Protein AF-A0A971CLR9-F1 (afdb_monomer_lite)

Sequence (47 aa):
MNVADSFSRAVLHYAEKTALIFENESYTYGQMNSLIDNLVIYLARSG

Radius of gyration: 11.55 Å; chains: 1; bounding box: 32×23×24 Å

Structure (mmCIF, N/CA/C/O backbone):
data_AF-A0A971CLR9-F1
#
_entry.id   AF-A0A971CLR9-F1
#
loop_
_atom_site.group_PDB
_atom_site.id
_atom_site.type_symbol
_atom_site.label_atom_id
_atom_site.label_alt_id
_atom_site.label_comp_id
_atom_site.label_asym_id
_atom_site.label_entity_id
_atom_site.label_seq_id
_atom_site.pdbx_PDB_ins_code
_atom_site.Cartn_x
_atom_site.Cartn_y
_atom_site.Cartn_z
_atom_site.occupancy
_atom_site.B_iso_or_equiv
_atom_site.auth_seq_id
_atom_site.auth_comp_id
_atom_site.auth_asym_id
_atom_site.auth_atom_id
_atom_site.pdbx_PDB_model_num
ATOM 1 N N . MET A 1 1 ? 14.901 -9.869 0.272 1.00 62.59 1 MET A N 1
ATOM 2 C CA . MET A 1 1 ? 13.545 -9.447 -0.122 1.00 62.59 1 MET A CA 1
ATOM 3 C C . MET A 1 1 ? 12.871 -8.897 1.119 1.00 62.59 1 MET A C 1
ATOM 5 O O . MET A 1 1 ? 12.664 -9.667 2.050 1.00 62.59 1 MET A O 1
ATOM 9 N N . ASN A 1 2 ? 12.662 -7.585 1.196 1.00 87.62 2 ASN A N 1
ATOM 10 C CA . ASN A 1 2 ? 12.075 -6.941 2.374 1.00 87.62 2 ASN A CA 1
ATOM 11 C C . ASN A 1 2 ? 10.561 -6.705 2.184 1.00 87.62 2 ASN A C 1
ATOM 13 O O . ASN A 1 2 ? 9.968 -7.063 1.158 1.00 87.62 2 ASN A O 1
ATOM 17 N N . VAL A 1 3 ? 9.917 -6.136 3.203 1.00 88.81 3 VAL A N 1
ATOM 18 C CA . VAL A 1 3 ? 8.477 -5.857 3.166 1.00 88.81 3 VAL A CA 1
ATOM 19 C C . VAL A 1 3 ? 8.120 -4.818 2.094 1.00 88.81 3 VAL A C 1
ATOM 21 O O . VAL A 1 3 ? 7.134 -5.008 1.387 1.00 88.81 3 VAL A O 1
ATOM 24 N N . ALA A 1 4 ? 8.958 -3.798 1.885 1.00 89.62 4 ALA A N 1
ATOM 25 C CA . ALA A 1 4 ? 8.754 -2.765 0.868 1.00 89.62 4 ALA A CA 1
ATOM 26 C C . ALA A 1 4 ? 8.731 -3.352 -0.553 1.00 89.62 4 ALA A C 1
ATOM 28 O O . ALA A 1 4 ? 7.789 -3.105 -1.305 1.00 89.62 4 ALA A O 1
ATOM 29 N N . ASP A 1 5 ? 9.678 -4.243 -0.875 1.00 91.38 5 ASP A N 1
ATOM 30 C CA . ASP A 1 5 ? 9.710 -4.954 -2.161 1.00 91.38 5 ASP A 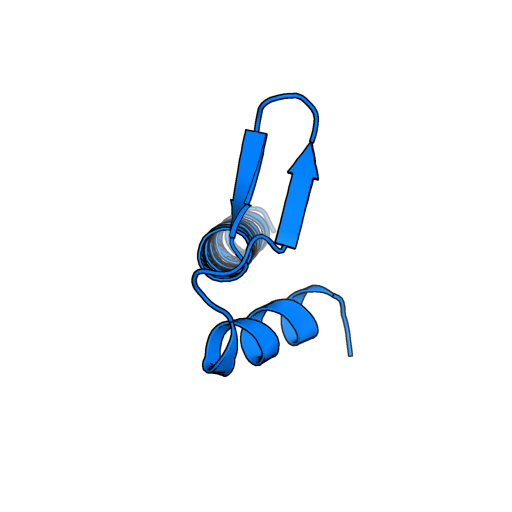CA 1
ATOM 31 C C . ASP A 1 5 ? 8.407 -5.732 -2.412 1.00 91.38 5 ASP A C 1
ATOM 33 O O . ASP A 1 5 ? 7.967 -5.922 -3.548 1.00 91.38 5 ASP A O 1
ATOM 37 N N . SER A 1 6 ? 7.807 -6.253 -1.340 1.00 92.56 6 SER A N 1
ATOM 38 C CA . SER A 1 6 ? 6.586 -7.054 -1.410 1.00 92.56 6 SER A CA 1
ATOM 39 C C . SER A 1 6 ? 5.358 -6.190 -1.692 1.00 92.56 6 SER A C 1
ATOM 41 O O . SER A 1 6 ? 4.524 -6.598 -2.500 1.00 92.56 6 SER A O 1
ATOM 43 N N . PHE A 1 7 ? 5.286 -4.984 -1.121 1.00 91.94 7 PHE A N 1
ATOM 44 C CA . PHE A 1 7 ? 4.242 -4.007 -1.440 1.00 91.94 7 PHE A CA 1
ATOM 45 C C . PHE A 1 7 ? 4.333 -3.524 -2.891 1.00 91.94 7 PHE A C 1
ATOM 47 O O . PHE A 1 7 ? 3.328 -3.594 -3.598 1.00 91.94 7 PHE A O 1
ATOM 54 N N . SER A 1 8 ? 5.526 -3.170 -3.383 1.00 94.19 8 SER A N 1
ATOM 55 C CA . SER A 1 8 ? 5.709 -2.751 -4.785 1.00 94.19 8 SER A CA 1
ATOM 56 C C . SER A 1 8 ? 5.248 -3.806 -5.792 1.00 94.19 8 SER A C 1
ATOM 58 O O . SER A 1 8 ? 4.591 -3.481 -6.780 1.00 94.19 8 SER A O 1
ATOM 60 N N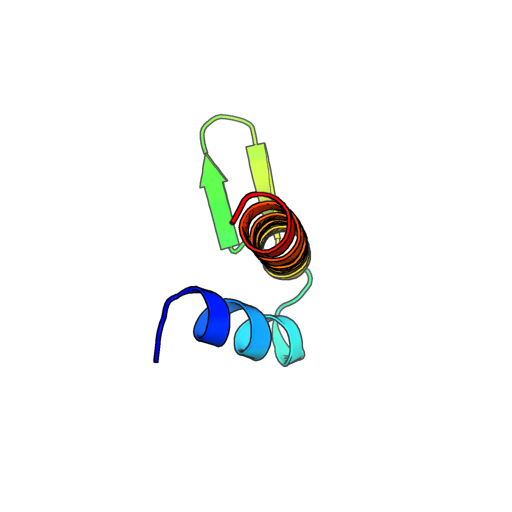 . ARG A 1 9 ? 5.516 -5.094 -5.536 1.00 95.62 9 ARG A N 1
ATOM 61 C CA . ARG A 1 9 ? 5.004 -6.175 -6.398 1.00 95.62 9 ARG A CA 1
ATOM 62 C C . ARG A 1 9 ? 3.496 -6.372 -6.274 1.00 95.62 9 ARG A C 1
ATOM 64 O O . ARG A 1 9 ? 2.839 -6.638 -7.276 1.00 95.62 9 ARG A O 1
ATOM 71 N N . ALA A 1 10 ? 2.943 -6.272 -5.067 1.00 95.06 10 ALA A N 1
ATOM 72 C CA . ALA A 1 10 ? 1.518 -6.490 -4.838 1.00 95.06 10 ALA A CA 1
ATOM 73 C C . ALA A 1 10 ? 0.643 -5.430 -5.529 1.00 95.06 10 ALA A C 1
ATOM 75 O O . ALA A 1 10 ? -0.428 -5.769 -6.035 1.00 95.06 10 ALA A O 1
ATOM 76 N N . VAL A 1 11 ? 1.111 -4.180 -5.623 1.00 97.06 11 VAL A N 1
ATOM 77 C CA . VAL A 1 11 ? 0.391 -3.088 -6.306 1.00 97.06 11 VAL A CA 1
ATOM 78 C C . VAL A 1 11 ? 0.084 -3.416 -7.768 1.00 97.06 11 VAL A C 1
ATOM 80 O O . VAL A 1 11 ? -1.000 -3.078 -8.234 1.00 97.06 11 VAL A O 1
ATOM 83 N N . LEU A 1 12 ? 0.962 -4.150 -8.465 1.00 96.69 12 LEU A N 1
ATOM 84 C CA . LEU A 1 12 ? 0.771 -4.514 -9.878 1.00 96.69 12 LEU A CA 1
ATOM 85 C C . LEU A 1 12 ? -0.526 -5.293 -10.144 1.00 96.69 12 LEU A C 1
ATOM 87 O 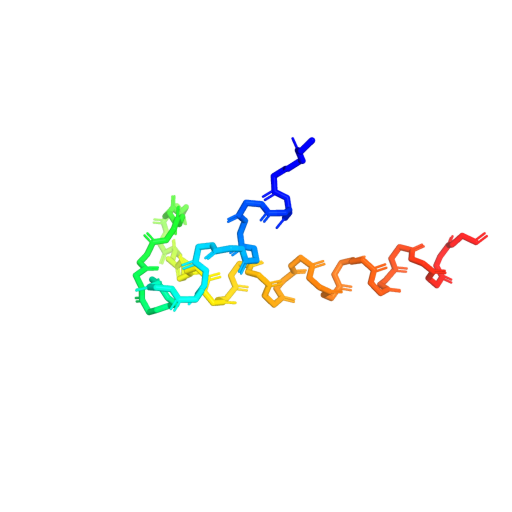O . LEU A 1 12 ? -1.043 -5.269 -11.257 1.00 96.69 12 LEU A O 1
ATOM 91 N N . HIS A 1 13 ? -1.048 -5.988 -9.133 1.00 97.12 13 HIS A N 1
ATOM 92 C CA . HIS A 1 13 ? -2.232 -6.837 -9.267 1.00 97.12 13 HIS A CA 1
ATOM 93 C C . HIS A 1 13 ? -3.364 -6.461 -8.307 1.00 97.12 13 HIS A C 1
ATOM 95 O O . HIS A 1 13 ? -4.519 -6.811 -8.552 1.00 97.12 13 HIS A O 1
ATOM 101 N N . TYR A 1 14 ? -3.050 -5.776 -7.206 1.00 97.25 14 TYR A N 1
ATOM 102 C CA . TYR A 1 14 ? -3.956 -5.612 -6.071 1.00 97.25 14 TYR A CA 1
ATOM 103 C C . TYR A 1 14 ? -3.999 -4.183 -5.522 1.00 97.25 14 TYR A C 1
ATOM 105 O O . TYR A 1 14 ? -4.391 -4.017 -4.372 1.00 97.25 14 TYR A O 1
ATOM 113 N N . ALA A 1 15 ? -3.631 -3.168 -6.314 1.00 96.75 15 ALA A N 1
ATOM 114 C CA . ALA A 1 15 ? -3.556 -1.763 -5.888 1.00 96.75 15 ALA A CA 1
ATOM 115 C C . ALA A 1 15 ? -4.752 -1.295 -5.036 1.00 96.75 15 ALA A C 1
ATOM 117 O O . ALA A 1 15 ? -4.542 -0.722 -3.971 1.00 96.75 15 ALA A O 1
ATOM 118 N N . GLU A 1 16 ? -5.978 -1.610 -5.461 1.00 97.94 16 GLU A N 1
ATOM 119 C CA . GLU A 1 16 ? -7.224 -1.184 -4.802 1.00 97.94 16 GLU A CA 1
ATOM 120 C C . GLU A 1 16 ? -7.686 -2.115 -3.667 1.00 97.94 16 GLU A C 1
ATOM 122 O O . GLU A 1 16 ? -8.659 -1.822 -2.975 1.00 97.94 16 GLU A O 1
ATOM 127 N N . LYS A 1 17 ? -7.024 -3.261 -3.453 1.00 98.00 17 LYS A N 1
ATOM 128 C CA . LYS A 1 17 ? -7.379 -4.170 -2.354 1.00 98.00 17 LYS A CA 1
ATOM 129 C C . LYS A 1 17 ? -6.817 -3.652 -1.037 1.00 98.00 17 LYS A C 1
ATOM 131 O O . LYS A 1 17 ? -5.698 -3.144 -0.990 1.00 98.00 17 LYS A O 1
ATOM 136 N N . THR A 1 18 ? -7.562 -3.847 0.045 1.00 97.50 18 THR A N 1
ATOM 137 C CA . THR A 1 18 ? -7.110 -3.537 1.405 1.00 97.50 18 THR A CA 1
ATOM 138 C C . THR A 1 18 ? -5.928 -4.426 1.800 1.00 97.50 18 THR A C 1
ATOM 140 O O . THR A 1 18 ? -6.010 -5.649 1.704 1.00 97.50 18 THR A O 1
ATOM 143 N N . ALA A 1 19 ? -4.840 -3.803 2.250 1.00 96.19 19 ALA A N 1
ATOM 144 C CA . ALA A 1 19 ? -3.620 -4.462 2.713 1.00 96.19 19 ALA A CA 1
ATOM 145 C C . ALA A 1 19 ? -3.473 -4.425 4.239 1.00 96.19 19 ALA A C 1
ATOM 147 O O . ALA A 1 19 ? -2.913 -5.346 4.829 1.00 96.19 19 ALA A O 1
ATOM 148 N N . LEU A 1 20 ? -3.970 -3.359 4.870 1.00 95.12 20 LEU A N 1
ATOM 149 C CA . LEU A 1 20 ? -3.930 -3.167 6.312 1.00 95.12 20 LEU A CA 1
ATOM 150 C C . LEU A 1 20 ? -5.246 -2.552 6.774 1.00 95.12 20 LEU A C 1
ATOM 152 O O . LEU A 1 20 ? -5.741 -1.602 6.170 1.00 95.12 20 LEU A O 1
ATOM 156 N N . ILE A 1 21 ? -5.779 -3.091 7.862 1.00 97.00 21 ILE A N 1
ATOM 157 C CA . ILE A 1 21 ? -6.821 -2.447 8.652 1.00 97.00 21 ILE A CA 1
ATOM 158 C C . ILE A 1 21 ? -6.215 -2.222 10.028 1.00 97.00 21 ILE A C 1
ATOM 160 O O . ILE A 1 21 ? -5.709 -3.167 10.640 1.00 97.00 21 ILE A O 1
ATOM 164 N N . PHE A 1 22 ? -6.241 -0.980 10.488 1.00 94.94 22 PHE A N 1
ATOM 165 C CA . PHE A 1 22 ? -5.814 -0.607 11.825 1.00 94.94 22 PHE A CA 1
ATOM 166 C C . PHE A 1 22 ? -6.865 0.330 12.413 1.00 94.94 22 PHE A C 1
ATOM 168 O O . PHE A 1 22 ? -7.108 1.410 11.883 1.00 94.94 22 PHE A O 1
ATOM 175 N N . GLU A 1 23 ? -7.527 -0.120 13.478 1.00 96.38 23 GLU A N 1
ATOM 176 C CA . GLU A 1 23 ? -8.693 0.559 14.053 1.00 96.38 23 GLU A CA 1
ATOM 177 C C . GLU A 1 23 ? -9.764 0.872 12.986 1.00 96.38 23 GLU A C 1
ATOM 179 O O . GLU A 1 23 ? -10.277 -0.046 12.343 1.00 96.38 23 GLU A O 1
ATOM 184 N N . ASN A 1 24 ? -10.090 2.153 12.796 1.00 96.38 24 ASN A N 1
ATOM 185 C CA . ASN A 1 24 ? -11.072 2.632 11.822 1.00 96.38 24 ASN A CA 1
ATOM 186 C C . ASN A 1 24 ? -10.435 3.072 10.495 1.00 96.38 24 ASN A C 1
ATOM 188 O O . ASN A 1 24 ? -11.120 3.645 9.646 1.00 96.38 24 ASN A O 1
ATOM 192 N N . GLU A 1 25 ? -9.141 2.820 10.308 1.00 96.62 25 GLU A N 1
ATOM 193 C CA . GLU A 1 25 ? -8.4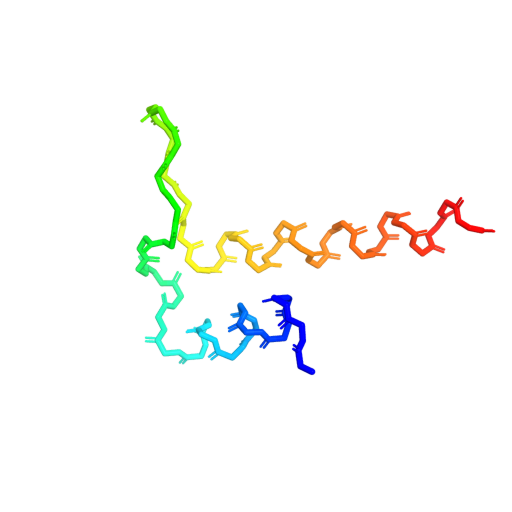17 3.156 9.091 1.00 96.62 25 GLU A CA 1
ATOM 194 C C . GLU A 1 25 ? -8.147 1.900 8.262 1.00 96.62 25 GLU A C 1
ATOM 196 O O . GLU A 1 25 ? -7.757 0.842 8.764 1.00 96.62 25 GLU A O 1
ATOM 201 N N . SER A 1 26 ? -8.351 2.023 6.954 1.00 97.38 26 SER A N 1
ATOM 202 C CA . SER A 1 26 ? -8.027 0.979 5.989 1.00 97.38 26 SER A CA 1
ATOM 203 C C . SER A 1 26 ? -7.096 1.543 4.936 1.00 97.38 26 SER A C 1
ATOM 205 O O . SER A 1 26 ? -7.401 2.574 4.335 1.00 97.38 26 SER A O 1
ATOM 207 N N . TYR A 1 27 ? -6.015 0.825 4.668 1.00 97.31 27 TYR A N 1
ATOM 208 C CA . TYR A 1 27 ? -5.057 1.188 3.639 1.00 97.31 27 TYR A CA 1
ATOM 209 C C . TYR A 1 27 ? -5.055 0.142 2.541 1.00 97.31 27 TYR A C 1
ATOM 211 O O . TYR A 1 27 ? -4.935 -1.061 2.802 1.00 97.31 27 TYR A O 1
ATOM 219 N N . THR A 1 28 ? -5.169 0.594 1.298 1.00 98.31 28 THR A N 1
ATOM 220 C CA . THR A 1 28 ? -4.988 -0.270 0.135 1.00 98.31 28 THR A CA 1
ATOM 221 C C . THR A 1 28 ? -3.510 -0.579 -0.098 1.00 98.31 28 THR A C 1
ATOM 223 O O . THR A 1 28 ? -2.624 0.109 0.419 1.00 98.31 28 THR A O 1
ATOM 226 N N . TYR A 1 29 ? -3.213 -1.605 -0.900 1.00 97.44 29 TYR A N 1
ATOM 227 C CA . TYR A 1 29 ? -1.833 -1.879 -1.315 1.00 97.44 29 TYR A CA 1
ATOM 228 C C . TYR A 1 29 ? -1.196 -0.670 -2.010 1.00 97.44 29 TYR A C 1
ATOM 230 O O . TYR A 1 29 ? -0.022 -0.391 -1.770 1.00 97.44 29 TYR A O 1
ATOM 238 N N . GLY A 1 30 ? -1.963 0.068 -2.822 1.00 97.50 30 GLY A N 1
ATOM 239 C CA . GLY A 1 30 ? -1.506 1.301 -3.464 1.00 97.50 30 GLY A CA 1
ATOM 240 C C . GLY A 1 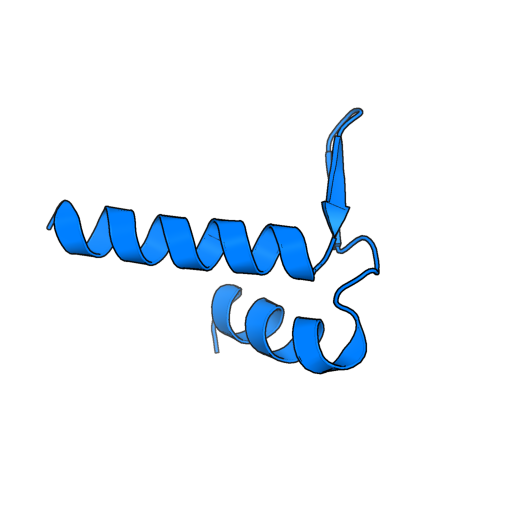30 ? -1.111 2.370 -2.447 1.00 97.50 30 GLY A C 1
ATOM 241 O O . GLY A 1 30 ? -0.001 2.895 -2.504 1.00 97.50 30 GLY A O 1
ATOM 242 N N . GLN A 1 31 ? -1.977 2.632 -1.463 1.00 97.38 31 GLN A N 1
ATOM 243 C CA . GLN A 1 31 ? -1.720 3.625 -0.416 1.00 97.38 31 GLN A CA 1
ATOM 244 C C . GLN A 1 31 ? -0.509 3.255 0.447 1.00 97.38 31 GLN A C 1
ATOM 246 O O . GLN A 1 31 ? 0.341 4.105 0.708 1.00 97.38 31 GLN A O 1
ATOM 251 N N . MET A 1 32 ? -0.389 1.984 0.842 1.00 95.94 32 MET A N 1
ATOM 252 C CA . MET A 1 32 ? 0.764 1.508 1.610 1.00 95.94 32 MET A CA 1
ATOM 253 C C . MET A 1 32 ? 2.070 1.653 0.829 1.00 95.94 32 MET A C 1
ATOM 255 O O . MET A 1 32 ? 3.067 2.094 1.395 1.00 95.94 32 MET A O 1
ATOM 259 N N . ASN A 1 33 ? 2.079 1.335 -0.470 1.00 96.06 33 ASN A N 1
ATOM 260 C CA . ASN A 1 33 ? 3.276 1.516 -1.288 1.00 96.06 33 ASN A CA 1
ATOM 261 C C . ASN A 1 33 ? 3.672 2.995 -1.390 1.00 96.06 33 ASN A C 1
ATOM 263 O O . ASN A 1 33 ? 4.835 3.323 -1.186 1.00 96.06 33 ASN A O 1
ATOM 267 N N . SER A 1 34 ? 2.714 3.899 -1.611 1.00 95.50 34 SER A N 1
ATOM 268 C CA . SER A 1 34 ? 2.997 5.339 -1.632 1.00 95.50 34 SER A CA 1
ATOM 269 C C . SER A 1 34 ? 3.530 5.861 -0.292 1.00 95.50 34 SER A C 1
ATOM 271 O O . SER A 1 34 ? 4.428 6.702 -0.275 1.00 95.50 34 SER A O 1
ATOM 273 N N . LEU A 1 35 ? 3.016 5.363 0.839 1.00 94.69 35 LEU A N 1
ATOM 274 C CA . LEU A 1 35 ? 3.546 5.697 2.167 1.00 94.69 35 LEU A CA 1
ATOM 275 C C . LEU A 1 35 ? 5.003 5.244 2.322 1.00 94.69 35 LEU A C 1
ATOM 277 O O . LEU A 1 35 ? 5.829 6.000 2.833 1.00 94.69 35 LEU A O 1
ATOM 281 N N . ILE A 1 36 ? 5.323 4.039 1.849 1.00 93.00 36 ILE A N 1
ATOM 282 C CA . ILE A 1 36 ? 6.682 3.490 1.870 1.00 93.00 36 ILE A CA 1
ATOM 283 C C . ILE A 1 36 ? 7.622 4.314 0.981 1.00 93.00 36 ILE A C 1
ATOM 285 O O . ILE A 1 36 ? 8.700 4.687 1.439 1.00 93.00 36 ILE A O 1
ATOM 289 N N . ASP A 1 37 ? 7.215 4.656 -0.243 1.00 92.81 37 ASP A N 1
ATOM 290 C CA . ASP A 1 37 ? 8.022 5.469 -1.164 1.00 92.81 37 ASP A CA 1
ATOM 291 C C . ASP A 1 37 ? 8.353 6.843 -0.554 1.00 92.81 37 ASP A C 1
ATOM 293 O O . ASP A 1 37 ? 9.503 7.293 -0.573 1.00 92.81 37 ASP A O 1
ATOM 297 N N . ASN A 1 38 ? 7.361 7.482 0.074 1.00 92.88 38 ASN A N 1
ATOM 298 C CA . ASN A 1 38 ? 7.551 8.747 0.783 1.00 92.88 38 ASN A CA 1
ATOM 299 C C . ASN A 1 38 ? 8.507 8.604 1.975 1.00 92.88 38 ASN A C 1
ATOM 301 O O . ASN A 1 38 ? 9.357 9.472 2.192 1.00 92.88 38 ASN A O 1
ATOM 305 N N . LEU A 1 39 ? 8.398 7.506 2.729 1.00 92.50 39 LEU A N 1
ATOM 306 C CA . LEU A 1 39 ? 9.284 7.224 3.855 1.00 92.50 39 LEU A CA 1
ATOM 307 C C . LEU A 1 39 ? 10.735 7.034 3.393 1.00 92.50 39 LEU A C 1
ATOM 309 O O . LEU A 1 39 ? 11.646 7.563 4.025 1.00 92.50 39 LEU A O 1
ATOM 313 N N . VAL A 1 40 ? 10.960 6.340 2.275 1.00 90.25 40 VAL A N 1
ATOM 314 C CA . VAL A 1 40 ? 12.299 6.158 1.693 1.00 90.25 40 VAL A CA 1
ATOM 315 C C . VAL A 1 40 ? 12.913 7.503 1.301 1.00 90.25 40 VAL A C 1
ATOM 317 O O . VAL A 1 40 ? 14.063 7.767 1.651 1.00 90.25 40 VAL A O 1
ATOM 320 N N . ILE A 1 41 ? 12.153 8.379 0.633 1.00 90.44 41 ILE A N 1
ATOM 321 C CA . ILE A 1 41 ? 12.621 9.728 0.271 1.00 90.44 41 ILE A CA 1
ATOM 322 C C . ILE A 1 41 ? 12.972 10.537 1.523 1.00 90.44 41 ILE A C 1
ATOM 324 O O . ILE A 1 41 ? 13.995 11.223 1.543 1.00 90.44 41 ILE A O 1
ATOM 328 N N . TYR A 1 42 ? 12.133 10.471 2.560 1.00 92.81 42 TYR A N 1
ATOM 329 C CA . TYR A 1 42 ? 12.378 11.162 3.823 1.00 92.81 42 TYR A CA 1
ATOM 330 C C . TYR A 1 42 ? 13.679 10.683 4.479 1.00 92.81 42 TYR A C 1
ATOM 332 O O . TYR A 1 42 ? 14.555 11.497 4.764 1.00 92.81 42 TYR A O 1
ATOM 340 N N . LEU A 1 43 ? 13.850 9.367 4.634 1.00 91.56 43 LEU A N 1
ATOM 341 C CA . LEU A 1 43 ? 15.044 8.776 5.242 1.00 91.56 43 LEU A CA 1
ATOM 342 C C . LEU A 1 43 ? 16.316 9.085 4.444 1.00 91.56 43 LEU A C 1
ATOM 344 O O . LEU A 1 43 ? 17.342 9.390 5.040 1.00 91.56 43 LEU A O 1
ATOM 348 N N . ALA A 1 44 ? 16.243 9.076 3.111 1.00 90.75 44 ALA A N 1
ATOM 349 C CA . ALA A 1 44 ? 17.374 9.422 2.251 1.00 90.75 44 ALA A CA 1
ATOM 350 C C . ALA A 1 44 ? 17.806 10.894 2.379 1.00 90.75 44 ALA A C 1
ATOM 352 O O . ALA A 1 44 ? 18.963 11.211 2.129 1.00 90.75 44 ALA A O 1
ATOM 353 N N . ARG A 1 45 ? 16.888 11.797 2.748 1.00 88.94 45 ARG A N 1
ATOM 354 C CA . ARG A 1 45 ? 17.181 13.223 2.982 1.00 88.94 45 ARG A CA 1
ATOM 355 C C . ARG A 1 45 ? 17.651 13.524 4.403 1.00 88.94 45 ARG A C 1
ATOM 357 O O . ARG A 1 45 ? 18.179 14.606 4.634 1.00 88.94 45 ARG A O 1
ATOM 364 N N . SER A 1 46 ? 17.376 12.635 5.354 1.00 82.94 46 SER A N 1
ATOM 365 C CA . SER A 1 46 ? 17.734 12.793 6.770 1.00 82.94 46 SER A CA 1
AT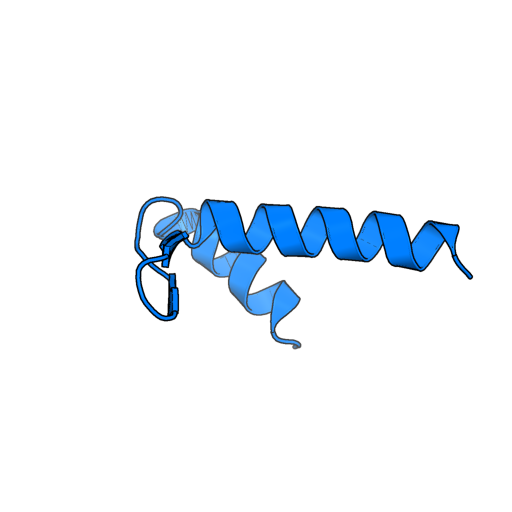OM 366 C C . SER A 1 46 ? 19.013 12.048 7.172 1.00 82.94 46 SER A C 1
ATOM 368 O O . SER A 1 46 ? 19.361 12.072 8.351 1.00 82.94 46 SER A O 1
ATOM 370 N N . GLY A 1 47 ? 19.689 11.392 6.222 1.00 59.78 47 GLY A N 1
ATOM 371 C CA . GLY A 1 47 ? 21.041 10.840 6.375 1.00 59.78 47 GLY A CA 1
ATOM 372 C C . GLY A 1 47 ? 22.110 11.805 5.886 1.00 59.78 47 GLY A C 1
ATOM 373 O O . GLY A 1 47 ? 23.234 11.718 6.423 1.00 59.78 47 GLY A O 1
#

pLDDT: mean 92.9, std 7.46, range [59.78, 98.31]

Foldseek 3Di:
DDPLVVLVVCCVPWQPPFDDDDPPDTDTSVRVNVVVVVVVVVVVVVD

Secondary structure (DSSP, 8-state):
--HHHHHHHHHHHHTTSEEEEETTEEEEHHHHHHHHHHHHHHHHH--